Protein AF-A0A914P462-F1 (afdb_monomer_lite)

Organism: Meloidogyne incognita (NCBI:txid6306)

Radius of gyration: 23.83 Å; chains: 1; bounding box: 56×32×68 Å

Structure (mmCIF, N/CA/C/O backbone):
data_AF-A0A914P462-F1
#
_entry.id   AF-A0A914P462-F1
#
loop_
_atom_site.group_PDB
_atom_site.id
_atom_site.type_symbol
_atom_site.label_atom_id
_atom_site.label_alt_id
_atom_site.label_comp_id
_atom_site.label_asym_id
_atom_site.label_entity_id
_atom_site.label_seq_id
_atom_site.pdbx_PDB_ins_code
_atom_site.Cartn_x
_atom_site.Cartn_y
_atom_site.Cartn_z
_atom_site.occupancy
_atom_site.B_iso_or_equiv
_atom_site.auth_seq_id
_atom_site.auth_comp_id
_atom_site.auth_asym_id
_atom_site.auth_atom_id
_atom_site.pdbx_PDB_model_num
ATOM 1 N N . MET A 1 1 ? -23.988 0.777 22.563 1.00 49.22 1 MET A N 1
ATOM 2 C CA . MET A 1 1 ? -23.798 2.108 23.186 1.00 49.22 1 MET A CA 1
ATOM 3 C C . MET A 1 1 ? -25.019 2.494 24.030 1.00 49.22 1 MET A C 1
ATOM 5 O O . MET A 1 1 ? -25.792 3.341 23.603 1.00 49.22 1 MET A O 1
ATOM 9 N N . LEU A 1 2 ? -25.256 1.852 25.181 1.00 43.81 2 LEU A N 1
ATOM 10 C CA . LEU A 1 2 ? -26.478 2.091 25.981 1.00 43.81 2 LEU A CA 1
ATOM 11 C C . LEU A 1 2 ? -26.210 2.315 27.483 1.00 43.81 2 LEU A C 1
ATOM 13 O O . LEU A 1 2 ? -27.090 2.098 28.299 1.00 43.81 2 LEU A O 1
ATOM 17 N N . GLY A 1 3 ? -25.011 2.797 27.837 1.00 46.31 3 GLY A N 1
ATOM 18 C CA . GLY A 1 3 ? -24.635 3.127 29.223 1.00 46.31 3 GLY A CA 1
ATOM 19 C C . GLY A 1 3 ? -23.963 4.494 29.411 1.00 46.31 3 GLY A C 1
ATOM 20 O O . GLY A 1 3 ? -23.402 4.741 30.469 1.00 46.31 3 GLY A O 1
ATOM 21 N N . MET A 1 4 ? -23.976 5.370 28.400 1.00 59.12 4 MET A N 1
ATOM 22 C CA . MET A 1 4 ? -23.367 6.707 28.478 1.00 59.12 4 MET A CA 1
ATOM 23 C C . MET A 1 4 ? -24.437 7.786 28.639 1.00 59.12 4 MET A C 1
ATOM 25 O O . MET A 1 4 ? -25.471 7.740 27.966 1.00 59.12 4 MET A O 1
ATOM 29 N N . SER A 1 5 ? -24.159 8.786 29.477 1.00 55.06 5 SER A N 1
ATOM 30 C CA . SER A 1 5 ? -24.974 10.000 29.569 1.00 55.06 5 SER A CA 1
ATOM 31 C C . SER A 1 5 ? -25.069 10.675 28.193 1.00 55.06 5 SER A C 1
ATOM 33 O O . SER A 1 5 ? -24.085 10.735 27.451 1.00 55.06 5 SER A O 1
ATOM 35 N N . LYS A 1 6 ? -26.246 11.211 27.826 1.00 60.72 6 LYS A N 1
ATOM 36 C CA . LYS A 1 6 ? -26.472 11.884 26.525 1.00 60.72 6 LYS A CA 1
ATOM 37 C C . LYS A 1 6 ? -25.445 12.996 26.241 1.00 60.72 6 LYS A C 1
ATOM 39 O O . LYS A 1 6 ? -25.150 13.246 25.075 1.00 60.72 6 LYS A O 1
ATOM 44 N N . ARG A 1 7 ? -24.888 13.630 27.286 1.00 58.09 7 ARG A N 1
ATOM 45 C CA . ARG A 1 7 ? -23.830 14.653 27.183 1.00 58.09 7 ARG A CA 1
ATOM 46 C C . ARG A 1 7 ? -22.483 14.065 26.762 1.00 58.09 7 ARG A C 1
ATOM 48 O O . ARG A 1 7 ? -21.930 14.507 25.763 1.00 58.09 7 ARG A O 1
ATOM 55 N N . GLU A 1 8 ? -22.026 13.010 27.434 1.00 57.69 8 GLU A N 1
ATOM 56 C CA . GLU A 1 8 ? -20.781 12.309 27.079 1.00 57.69 8 GLU A CA 1
ATOM 57 C C . GLU A 1 8 ? -20.849 11.683 25.681 1.00 57.69 8 GLU A C 1
ATOM 59 O O . GLU A 1 8 ? -19.844 11.605 24.982 1.00 57.69 8 GLU A O 1
ATOM 64 N N . LYS A 1 9 ? -22.042 11.260 25.239 1.00 58.12 9 LYS A N 1
ATOM 65 C CA . LYS A 1 9 ? -22.243 10.765 23.872 1.00 58.12 9 LYS A CA 1
ATOM 66 C C . LYS A 1 9 ? -22.086 11.874 22.827 1.00 58.12 9 LYS A C 1
ATOM 68 O O . LYS A 1 9 ? -21.435 11.638 21.817 1.00 58.12 9 LYS A O 1
ATOM 73 N N . ARG A 1 10 ? -22.623 13.073 23.087 1.00 58.28 10 ARG A N 1
ATOM 74 C CA . ARG A 1 10 ? -22.477 14.243 22.200 1.00 58.28 10 ARG A CA 1
ATOM 75 C C . ARG A 1 10 ? -21.037 14.752 22.142 1.00 58.28 10 ARG A C 1
ATOM 77 O O . ARG A 1 10 ? -20.549 15.055 21.060 1.00 58.28 10 ARG A O 1
ATOM 84 N N . GLU A 1 11 ? -20.356 14.820 23.283 1.00 57.94 11 GLU A N 1
ATOM 85 C CA . GLU A 1 11 ? -18.946 15.230 23.347 1.00 57.94 11 GLU A CA 1
ATOM 86 C C . GLU A 1 11 ? -18.021 14.181 22.719 1.00 57.94 11 GLU A C 1
ATOM 88 O O . GLU A 1 11 ? -17.073 14.531 22.018 1.00 57.94 11 GLU A O 1
ATOM 93 N N . GLY A 1 12 ? -18.335 12.894 22.897 1.00 55.81 12 GLY A N 1
ATOM 94 C CA . GLY A 1 12 ? -17.653 11.787 22.236 1.00 55.81 12 GLY A CA 1
ATOM 95 C C . GLY A 1 12 ? -17.827 11.800 20.718 1.00 55.81 12 GLY A C 1
ATOM 96 O O . GLY A 1 12 ? -16.827 11.733 20.019 1.00 55.81 12 GLY A O 1
ATOM 97 N N . GLU A 1 13 ? -19.054 11.947 20.203 1.00 55.25 13 GLU A N 1
ATOM 98 C CA . GLU A 1 13 ? -19.320 12.031 18.753 1.00 55.25 13 GLU A CA 1
ATOM 99 C C . GLU A 1 13 ? -18.721 13.286 18.110 1.00 55.25 13 GLU A C 1
ATOM 101 O O . GLU A 1 13 ? -18.258 13.220 16.974 1.00 55.25 13 GLU A O 1
ATOM 106 N N . SER A 1 14 ? -18.694 14.417 18.826 1.00 57.66 14 SER A N 1
ATOM 107 C CA . SER A 1 14 ? -18.095 15.656 18.322 1.00 57.66 14 SER A CA 1
ATOM 108 C C . SER A 1 14 ? -16.566 15.621 18.316 1.00 57.66 14 SER A C 1
ATOM 110 O O . SER A 1 14 ? -15.957 16.314 17.504 1.00 57.66 14 SER A O 1
ATOM 112 N N . ARG A 1 15 ? -15.937 14.872 19.233 1.00 57.72 15 ARG A N 1
ATOM 113 C CA . ARG A 1 15 ? -14.473 14.824 19.382 1.00 57.72 15 ARG A CA 1
ATOM 114 C C . ARG A 1 15 ? -13.836 13.615 18.693 1.00 57.72 15 ARG A C 1
ATOM 116 O O . ARG A 1 15 ? -12.693 13.708 18.262 1.00 57.72 15 ARG A O 1
ATOM 123 N N . TYR A 1 16 ? -14.568 12.510 18.565 1.00 54.84 16 TYR A N 1
ATOM 124 C CA . TYR A 1 16 ? -14.136 11.285 17.900 1.00 54.84 16 TYR A CA 1
ATOM 125 C C . TYR A 1 16 ? -15.276 10.757 17.013 1.00 54.84 16 TYR A C 1
ATOM 127 O O . TYR A 1 16 ? -16.225 10.159 17.532 1.00 54.84 16 TYR A O 1
ATOM 135 N N . PRO A 1 17 ? -15.212 10.939 15.678 1.00 61.25 17 PRO A N 1
ATOM 136 C CA . PRO A 1 17 ? -16.180 10.303 14.793 1.00 61.25 17 PRO A CA 1
ATOM 137 C C . PRO A 1 17 ? -16.093 8.785 14.978 1.00 61.25 17 PRO A C 1
ATOM 139 O O . PRO A 1 17 ? -15.029 8.242 15.274 1.00 61.25 17 PRO A O 1
ATOM 142 N N . ASN A 1 18 ? -17.228 8.097 14.841 1.00 68.50 18 ASN A N 1
ATOM 143 C CA . ASN A 1 18 ? -17.344 6.664 15.112 1.00 68.50 18 ASN A CA 1
ATOM 144 C C . ASN A 1 18 ? -16.172 5.876 14.474 1.00 68.50 18 ASN A C 1
ATOM 146 O O . ASN A 1 18 ? -16.082 5.821 13.242 1.00 68.50 18 ASN A O 1
ATOM 150 N N . PRO A 1 19 ? -15.301 5.229 15.277 1.00 69.62 19 PRO A N 1
ATOM 151 C CA . PRO A 1 19 ? -14.052 4.625 14.789 1.00 69.62 19 PRO A CA 1
ATOM 152 C C . PRO A 1 19 ? -14.306 3.496 13.783 1.00 69.62 19 PRO A C 1
ATOM 154 O O . PRO A 1 19 ? -13.466 3.183 12.947 1.00 69.62 19 PRO A O 1
ATOM 157 N N . LEU A 1 20 ? -15.504 2.911 13.828 1.00 73.31 20 LEU A N 1
ATOM 158 C CA . LEU A 1 20 ? -15.953 1.888 12.896 1.00 73.31 20 LEU A CA 1
ATOM 159 C C . LEU A 1 20 ? -16.125 2.441 11.469 1.00 73.31 20 LEU A C 1
ATOM 161 O O . LEU A 1 20 ? -15.718 1.779 10.520 1.00 73.31 20 LEU A O 1
ATOM 165 N N . TYR A 1 21 ? -16.649 3.662 11.303 1.00 78.50 21 TYR A N 1
ATOM 166 C CA . TYR A 1 21 ? -16.741 4.295 9.979 1.00 78.50 21 TYR A CA 1
ATOM 167 C C . TYR A 1 21 ? -15.369 4.719 9.455 1.00 78.50 21 TYR A C 1
ATOM 169 O O . TYR A 1 21 ? -15.115 4.583 8.262 1.00 78.50 21 TYR A O 1
ATOM 177 N N . GLN A 1 22 ? -14.467 5.173 10.334 1.00 80.56 22 GLN A N 1
ATOM 178 C CA . GLN A 1 22 ? -13.083 5.467 9.947 1.00 80.56 22 GLN A CA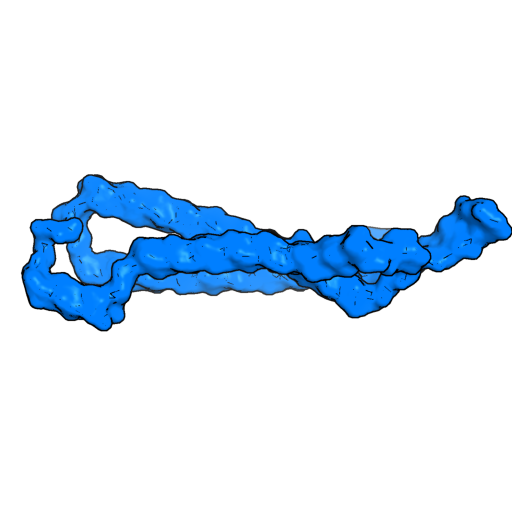 1
ATOM 179 C C . GLN A 1 22 ? -12.377 4.216 9.411 1.00 80.56 22 GLN A C 1
ATOM 181 O O . GLN A 1 22 ? -11.725 4.283 8.374 1.00 80.56 22 GLN A O 1
ATOM 186 N N . LEU A 1 23 ? -12.560 3.069 10.072 1.00 82.06 23 LEU A N 1
ATOM 187 C CA . LEU A 1 23 ? -11.958 1.809 9.641 1.00 82.06 23 LEU A CA 1
ATOM 188 C C . LEU A 1 23 ? -12.536 1.307 8.310 1.00 82.06 23 LEU A C 1
ATOM 190 O O . LEU A 1 23 ? -11.787 0.862 7.447 1.00 82.06 23 LEU A O 1
ATOM 194 N N . ILE A 1 24 ? -13.858 1.399 8.122 1.00 85.25 24 ILE A N 1
ATOM 195 C CA . ILE A 1 24 ? -14.505 1.024 6.853 1.00 85.25 24 ILE A CA 1
ATOM 196 C C . ILE A 1 24 ? -14.038 1.940 5.717 1.00 85.25 24 ILE A C 1
ATOM 198 O O . ILE A 1 24 ? -13.710 1.451 4.642 1.00 85.25 24 ILE A O 1
ATOM 202 N N . SER A 1 25 ? -13.964 3.252 5.957 1.00 85.12 25 SER A N 1
ATOM 203 C CA . SER A 1 25 ? -13.456 4.214 4.973 1.00 85.12 25 SER A CA 1
ATOM 204 C C . SER A 1 25 ? -12.013 3.894 4.569 1.00 85.12 25 SER A C 1
ATOM 206 O O . SER A 1 25 ? -11.702 3.832 3.381 1.00 85.12 25 SER A O 1
ATOM 208 N N . LEU A 1 26 ? -11.154 3.591 5.550 1.00 85.31 26 LEU A N 1
ATOM 209 C CA . LEU A 1 26 ? -9.769 3.189 5.313 1.00 85.31 26 LEU A CA 1
ATOM 210 C C . LEU A 1 26 ? -9.681 1.895 4.490 1.00 85.31 26 LEU A C 1
ATOM 212 O O . LEU A 1 26 ? -8.897 1.834 3.550 1.00 85.31 26 LEU A O 1
ATOM 216 N N . LEU A 1 27 ? -10.498 0.884 4.802 1.00 87.31 27 LEU A N 1
ATOM 217 C CA . LEU A 1 27 ? -10.553 -0.376 4.053 1.00 87.31 27 LEU A CA 1
ATOM 218 C C . LEU A 1 27 ? -10.974 -0.157 2.597 1.00 87.31 27 LEU A C 1
ATOM 220 O O . LEU A 1 27 ? -10.318 -0.671 1.695 1.00 87.31 27 LEU A O 1
ATOM 224 N N . CYS A 1 28 ? -12.024 0.635 2.364 1.00 88.12 28 CYS A N 1
ATOM 225 C CA . CYS A 1 28 ? -12.447 0.996 1.013 1.00 88.12 28 CYS A CA 1
ATOM 226 C C . CYS A 1 28 ? -11.326 1.720 0.263 1.00 88.12 28 CYS A C 1
ATOM 228 O O . CYS A 1 28 ? -11.031 1.371 -0.876 1.00 88.12 28 CYS A O 1
ATOM 230 N N . PHE A 1 29 ? -10.671 2.688 0.906 1.00 87.56 29 PHE A N 1
ATOM 231 C CA . PHE A 1 29 ? -9.551 3.407 0.309 1.00 87.56 29 PHE A CA 1
ATOM 232 C C . PHE A 1 29 ? -8.392 2.466 -0.051 1.00 87.56 29 PHE A C 1
ATOM 234 O O . PHE A 1 29 ? -7.882 2.525 -1.165 1.00 87.56 29 PHE A O 1
ATOM 241 N N . CYS A 1 30 ? -8.020 1.545 0.841 1.00 86.44 30 CYS A N 1
ATOM 242 C CA . CYS A 1 30 ? -6.960 0.569 0.576 1.00 86.44 30 CYS A CA 1
ATOM 243 C C . CYS A 1 30 ? -7.321 -0.383 -0.569 1.00 86.44 30 CYS A C 1
ATOM 245 O O . CYS A 1 30 ? -6.470 -0.665 -1.406 1.00 8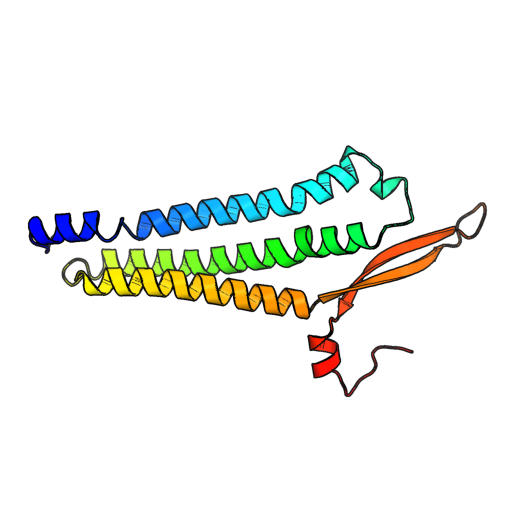6.44 30 CYS A O 1
ATOM 247 N N . ALA A 1 31 ? -8.575 -0.836 -0.643 1.00 85.56 31 ALA A N 1
ATOM 248 C CA . ALA A 1 31 ? -9.047 -1.693 -1.729 1.00 85.56 31 ALA A CA 1
ATOM 249 C C . ALA A 1 31 ? -8.998 -0.972 -3.087 1.00 85.56 31 ALA A C 1
ATOM 251 O O . ALA A 1 31 ? -8.537 -1.541 -4.074 1.00 85.56 31 ALA A O 1
ATOM 252 N N . TRP A 1 32 ? -9.402 0.303 -3.129 1.00 88.62 32 TRP A N 1
ATOM 253 C CA . TRP A 1 32 ? -9.252 1.137 -4.323 1.00 88.62 32 TRP A CA 1
ATOM 254 C C . TRP A 1 32 ? -7.787 1.316 -4.716 1.00 88.62 32 TRP A C 1
ATOM 256 O O . TRP A 1 32 ? -7.460 1.194 -5.892 1.00 88.62 32 TRP A O 1
ATOM 266 N N . MET A 1 33 ? -6.899 1.563 -3.750 1.00 85.31 33 MET A N 1
ATOM 267 C CA . MET A 1 33 ? -5.464 1.694 -4.011 1.00 85.31 33 MET A CA 1
ATOM 268 C C . MET A 1 33 ? -4.849 0.394 -4.544 1.00 85.31 33 MET A C 1
ATOM 270 O O . MET A 1 33 ? -4.080 0.455 -5.498 1.00 85.31 33 MET A O 1
ATOM 274 N N . SER A 1 34 ? -5.222 -0.765 -3.992 1.00 85.38 34 SER A N 1
ATOM 275 C CA . SER A 1 34 ? -4.766 -2.081 -4.470 1.00 85.38 34 SER A CA 1
ATOM 276 C C . SER A 1 34 ? -5.226 -2.356 -5.909 1.00 85.38 34 SER A C 1
ATOM 278 O O . SER A 1 34 ? -4.460 -2.864 -6.722 1.00 85.38 34 SER A O 1
ATOM 280 N N . LEU A 1 35 ? -6.443 -1.929 -6.269 1.00 85.31 35 LEU A N 1
ATOM 281 C CA . LEU A 1 35 ? -6.972 -2.062 -7.630 1.00 85.31 35 LEU A CA 1
ATOM 282 C C . LEU A 1 35 ? -6.326 -1.078 -8.619 1.00 85.31 35 LEU A C 1
ATOM 284 O O . LEU A 1 35 ? -6.009 -1.444 -9.748 1.00 85.31 35 LEU A O 1
ATOM 288 N N . LEU A 1 36 ? -6.157 0.184 -8.216 1.00 87.00 36 LEU A N 1
ATOM 289 C CA . LEU A 1 36 ? -5.675 1.258 -9.088 1.00 87.00 36 LEU A CA 1
ATOM 290 C C . LEU A 1 36 ? -4.165 1.216 -9.311 1.00 87.00 36 LEU A C 1
ATOM 292 O O . LEU A 1 36 ? -3.709 1.620 -10.377 1.00 87.00 36 LEU A O 1
ATOM 296 N N . ALA A 1 37 ? -3.389 0.728 -8.344 1.00 85.56 37 ALA A N 1
ATOM 297 C CA . ALA A 1 37 ? -1.936 0.679 -8.444 1.00 85.56 37 ALA A CA 1
ATOM 298 C C . ALA A 1 37 ? -1.403 -0.134 -9.644 1.00 85.56 37 ALA A C 1
ATOM 300 O O . ALA A 1 37 ? -0.558 0.409 -10.355 1.00 85.56 37 ALA A O 1
ATOM 301 N N . PRO A 1 38 ? -1.879 -1.361 -9.945 1.00 83.50 38 PRO A N 1
ATOM 302 C CA . PRO A 1 38 ? -1.378 -2.161 -11.071 1.00 83.50 38 PRO A CA 1
ATOM 303 C C . PRO A 1 38 ? -1.963 -1.766 -12.439 1.00 83.50 38 PRO A C 1
ATOM 305 O O . PRO A 1 38 ? -1.430 -2.162 -13.482 1.00 83.50 38 PRO A O 1
ATOM 308 N N . LEU A 1 39 ? -3.049 -0.986 -12.474 1.00 83.38 39 LEU A N 1
ATOM 309 C CA . LEU A 1 39 ? -3.711 -0.566 -13.712 1.00 83.38 39 LEU A CA 1
ATOM 310 C C . LEU A 1 39 ? -2.852 0.282 -14.666 1.00 83.38 39 LEU A C 1
ATOM 312 O O . LEU A 1 39 ? -2.877 -0.026 -15.856 1.00 83.38 39 LEU A O 1
ATOM 316 N N . PRO A 1 40 ? -2.084 1.306 -14.240 1.00 80.88 40 PRO A N 1
ATOM 317 C CA . PRO A 1 40 ? -1.250 2.081 -15.160 1.00 80.88 40 PRO A CA 1
ATOM 318 C C . PRO A 1 40 ? -0.211 1.209 -15.870 1.00 80.88 40 PRO A C 1
ATOM 320 O O . PRO A 1 40 ? -0.030 1.345 -17.079 1.00 80.88 40 PRO A O 1
ATOM 323 N N . PHE A 1 41 ? 0.413 0.266 -15.153 1.00 76.69 41 PHE A N 1
ATOM 324 C CA . PHE A 1 41 ? 1.346 -0.681 -15.763 1.00 76.69 41 PHE A CA 1
ATOM 325 C C . PHE A 1 41 ? 0.628 -1.629 -16.729 1.00 76.69 41 PHE A C 1
ATOM 327 O O . PHE A 1 41 ? 1.068 -1.805 -17.862 1.00 76.69 41 PHE A O 1
ATOM 334 N N . SER A 1 42 ? -0.509 -2.194 -16.318 1.00 79.00 42 SER A N 1
ATOM 335 C CA . SER A 1 42 ? -1.279 -3.128 -17.149 1.00 79.00 42 SER A CA 1
ATOM 336 C C . SER A 1 42 ? -1.821 -2.463 -18.418 1.00 79.00 42 SER A C 1
ATOM 338 O O . SER A 1 42 ? -1.768 -3.048 -19.496 1.00 79.00 42 SER A O 1
ATOM 340 N N . CYS A 1 43 ? -2.297 -1.221 -18.319 1.00 82.38 43 CYS A N 1
ATOM 341 C CA . CYS A 1 43 ? -2.787 -0.448 -19.455 1.00 82.38 43 CYS A CA 1
ATOM 342 C C . CYS A 1 43 ? -1.648 -0.139 -20.437 1.00 82.38 43 CYS A C 1
ATOM 344 O O . CYS A 1 43 ? -1.772 -0.392 -21.634 1.00 82.38 43 CYS A O 1
ATOM 346 N N . TRP A 1 44 ? -0.496 0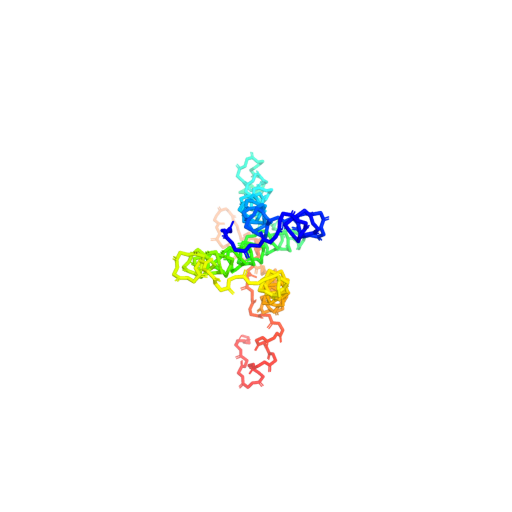.310 -19.932 1.00 76.38 44 TRP A N 1
ATOM 347 C CA . TRP A 1 44 ? 0.691 0.525 -20.759 1.00 76.38 44 TRP A CA 1
ATOM 348 C C . TRP A 1 44 ? 1.164 -0.761 -21.453 1.00 76.38 44 TRP A C 1
ATOM 350 O O . TRP A 1 44 ? 1.431 -0.771 -22.653 1.00 76.38 44 TRP A O 1
ATOM 360 N N . TYR A 1 45 ? 1.241 -1.864 -20.706 1.00 73.56 45 TYR A N 1
ATOM 361 C CA . TYR A 1 45 ? 1.777 -3.125 -21.206 1.00 73.56 45 TYR A CA 1
ATOM 362 C C . TYR A 1 45 ? 0.847 -3.804 -22.223 1.00 73.56 45 TYR A C 1
ATOM 364 O O . TYR A 1 45 ? 1.310 -4.223 -23.284 1.00 73.56 45 TYR A O 1
ATOM 372 N N . TYR A 1 46 ? -0.455 -3.887 -21.925 1.00 79.12 46 TYR A N 1
ATOM 373 C CA . TYR A 1 46 ? -1.421 -4.648 -22.726 1.00 79.12 46 TYR A CA 1
ATOM 374 C C . TYR A 1 46 ? -2.231 -3.803 -23.716 1.00 79.12 46 TYR A C 1
ATOM 376 O O . TYR A 1 46 ? -2.522 -4.289 -24.804 1.00 79.12 46 TYR A O 1
ATOM 384 N N . VAL A 1 47 ? -2.610 -2.565 -23.373 1.00 79.81 47 VAL A N 1
ATOM 385 C CA . VAL A 1 47 ? -3.512 -1.745 -24.212 1.00 79.81 47 VAL A CA 1
ATOM 386 C C . VAL A 1 47 ? -2.730 -0.921 -25.228 1.00 79.81 47 VAL A C 1
ATOM 388 O O . VAL A 1 47 ? -3.087 -0.901 -26.403 1.00 79.81 47 VAL A O 1
ATOM 391 N N . LEU A 1 48 ? -1.643 -0.270 -24.801 1.00 74.44 48 LEU A N 1
ATOM 392 C CA . LEU A 1 48 ? -0.771 0.475 -25.719 1.00 74.44 48 LEU A CA 1
ATOM 393 C C . LEU A 1 48 ? 0.156 -0.449 -26.527 1.00 74.44 48 LEU A C 1
ATOM 395 O O . LEU A 1 48 ? 0.650 -0.060 -27.581 1.00 74.44 48 LEU A O 1
ATOM 399 N N . GLY A 1 49 ? 0.361 -1.693 -26.077 1.00 60.91 49 GLY A N 1
ATOM 400 C CA . GLY A 1 49 ? 1.101 -2.722 -26.815 1.00 60.91 49 GLY A CA 1
ATOM 401 C C . GLY A 1 49 ? 2.612 -2.481 -26.915 1.00 60.91 49 GLY A C 1
ATOM 402 O O . GLY A 1 49 ? 3.321 -3.295 -27.508 1.00 60.91 49 GLY A O 1
ATOM 403 N N . ASP A 1 50 ? 3.132 -1.411 -26.311 1.00 62.06 50 ASP A N 1
ATOM 404 C CA . ASP A 1 50 ? 4.554 -1.070 -26.359 1.00 62.06 50 ASP A CA 1
ATOM 405 C C . ASP A 1 50 ? 5.426 -2.067 -25.591 1.00 62.06 50 ASP A C 1
ATOM 407 O O . ASP A 1 50 ? 6.571 -2.288 -25.977 1.00 62.06 50 ASP A O 1
ATOM 411 N N . GLY A 1 51 ? 4.884 -2.735 -24.565 1.00 57.69 51 GLY A N 1
ATOM 412 C CA . GLY A 1 51 ? 5.600 -3.758 -23.793 1.00 57.69 51 GLY A CA 1
ATOM 413 C C . GLY A 1 51 ? 5.792 -5.097 -24.517 1.00 57.69 51 GLY A C 1
ATOM 414 O O . GLY A 1 51 ? 6.735 -5.824 -24.212 1.00 57.69 51 GLY A O 1
ATOM 415 N N . LEU A 1 52 ? 4.922 -5.418 -25.481 1.00 55.34 52 LEU A N 1
ATOM 416 C CA . LEU A 1 52 ? 5.053 -6.594 -26.355 1.00 55.34 52 LEU A CA 1
ATOM 417 C C . LEU A 1 52 ? 5.856 -6.276 -27.623 1.00 55.34 52 LEU A C 1
ATOM 419 O O . LEU A 1 52 ? 6.501 -7.161 -28.179 1.00 55.34 52 LEU A O 1
ATOM 423 N N . ARG A 1 53 ? 5.813 -5.018 -28.083 1.00 55.28 53 ARG A N 1
ATOM 424 C CA . ARG A 1 53 ? 6.475 -4.564 -29.315 1.00 55.28 53 ARG A CA 1
ATOM 425 C C . ARG A 1 53 ? 7.930 -4.142 -29.108 1.00 55.28 53 ARG A C 1
ATOM 427 O O . ARG A 1 53 ? 8.740 -4.343 -30.007 1.00 55.28 53 ARG A O 1
ATOM 434 N N . HIS A 1 54 ? 8.281 -3.602 -27.940 1.00 63.84 54 HIS A N 1
ATOM 435 C CA . HIS A 1 54 ? 9.648 -3.194 -27.619 1.00 63.84 54 HIS A CA 1
ATOM 436 C C . HIS A 1 54 ? 10.287 -4.179 -26.634 1.00 63.84 54 HIS A C 1
ATOM 438 O O . HIS A 1 54 ? 9.962 -4.208 -25.450 1.00 63.84 54 HIS A O 1
ATOM 444 N N . MET A 1 55 ? 11.258 -4.962 -27.117 1.00 59.72 55 MET A N 1
ATOM 445 C CA . MET A 1 55 ? 12.027 -5.917 -26.298 1.00 59.72 55 MET A CA 1
ATOM 446 C C . MET A 1 55 ? 12.937 -5.248 -25.253 1.00 59.72 55 MET A C 1
ATOM 448 O O . MET A 1 55 ? 13.423 -5.919 -24.344 1.00 59.72 55 MET A O 1
ATOM 452 N N . ASN A 1 56 ? 13.180 -3.939 -25.380 1.00 64.06 56 ASN A N 1
ATOM 453 C CA . ASN A 1 56 ? 14.024 -3.168 -24.474 1.00 64.06 56 ASN A CA 1
ATOM 454 C C . ASN A 1 56 ? 13.171 -2.368 -23.487 1.00 64.06 56 ASN A C 1
ATOM 456 O O . ASN A 1 56 ? 12.593 -1.342 -23.843 1.00 64.06 56 ASN A O 1
ATOM 460 N N . GLN A 1 57 ? 13.138 -2.812 -22.231 1.00 66.81 57 GLN A N 1
ATOM 461 C CA . GLN A 1 57 ? 12.534 -2.061 -21.133 1.00 66.81 57 GLN A CA 1
ATOM 462 C C . GLN A 1 57 ? 13.496 -0.983 -20.616 1.00 66.81 57 GLN A C 1
ATOM 464 O O . GLN A 1 57 ? 14.710 -1.185 -20.532 1.00 66.81 57 GLN A O 1
ATOM 469 N N . SER A 1 58 ? 12.951 0.184 -20.262 1.00 72.19 58 SER A N 1
ATOM 470 C CA . SER A 1 58 ? 13.712 1.268 -19.637 1.00 72.19 58 SER A CA 1
ATOM 471 C C . SER A 1 58 ? 13.789 1.094 -18.119 1.00 72.19 58 SER A C 1
ATOM 473 O O . SER A 1 58 ? 12.930 0.464 -17.498 1.00 72.19 58 SER A O 1
ATOM 475 N N . ILE A 1 59 ? 14.798 1.709 -17.496 1.00 70.75 59 ILE A N 1
ATOM 476 C CA . ILE A 1 59 ? 14.987 1.640 -16.038 1.00 70.75 59 ILE A CA 1
ATOM 477 C C . ILE A 1 59 ? 13.803 2.256 -15.279 1.00 70.75 59 ILE A C 1
ATOM 479 O O . ILE A 1 59 ? 13.386 1.751 -14.241 1.00 70.75 59 ILE A O 1
ATOM 483 N N . ALA A 1 60 ? 13.187 3.295 -15.850 1.00 68.88 60 ALA A N 1
ATOM 484 C CA . ALA A 1 60 ? 11.994 3.923 -15.297 1.00 68.88 60 ALA A CA 1
ATOM 485 C C . ALA A 1 60 ? 10.798 2.954 -15.260 1.00 68.88 60 ALA A C 1
ATOM 487 O O . ALA A 1 60 ? 10.074 2.922 -14.269 1.00 68.88 60 ALA A O 1
ATOM 488 N N . MET A 1 61 ? 10.624 2.118 -16.291 1.00 70.81 61 MET A N 1
ATOM 489 C CA . MET A 1 61 ? 9.558 1.105 -16.333 1.00 70.81 61 MET A CA 1
ATOM 490 C C . MET A 1 61 ? 9.794 -0.022 -15.325 1.00 70.81 61 MET A C 1
ATOM 492 O O . MET A 1 61 ? 8.846 -0.511 -14.718 1.00 70.81 61 MET A O 1
ATOM 496 N N . CYS A 1 62 ? 11.056 -0.377 -15.095 1.00 72.25 62 CYS A N 1
ATOM 497 C CA . CYS A 1 62 ? 11.494 -1.278 -14.028 1.00 72.25 62 CYS A CA 1
ATOM 498 C C . CYS A 1 62 ? 11.043 -0.787 -12.643 1.00 72.25 62 CYS A C 1
ATOM 500 O O . CYS A 1 62 ? 10.411 -1.522 -11.884 1.00 72.25 62 CYS A O 1
ATOM 502 N N . HIS A 1 63 ? 11.321 0.482 -12.328 1.00 72.88 63 HIS A N 1
ATOM 503 C CA . HIS A 1 63 ? 10.890 1.089 -11.068 1.00 72.88 63 HIS A CA 1
ATOM 504 C C . HIS A 1 63 ? 9.365 1.224 -10.979 1.00 72.88 63 HIS A C 1
ATOM 506 O O . HIS A 1 63 ? 8.794 1.014 -9.909 1.00 72.88 63 HIS A O 1
ATOM 512 N N . LEU A 1 64 ? 8.698 1.530 -12.097 1.00 74.38 64 LEU A N 1
ATOM 513 C CA . LEU A 1 64 ? 7.241 1.604 -12.159 1.00 74.38 64 LEU A CA 1
ATOM 514 C C . LEU A 1 64 ? 6.604 0.242 -11.852 1.00 74.38 64 LEU A C 1
ATOM 516 O O . LEU A 1 64 ? 5.732 0.174 -10.990 1.00 74.38 64 LEU A O 1
ATOM 520 N N . PHE A 1 65 ? 7.057 -0.835 -12.501 1.00 73.62 65 PHE A N 1
ATOM 521 C CA . PHE A 1 65 ? 6.570 -2.201 -12.281 1.00 73.62 65 PHE A CA 1
ATOM 522 C C . PHE A 1 65 ? 6.727 -2.631 -10.820 1.00 73.62 65 PHE A C 1
ATOM 524 O O . PHE A 1 65 ? 5.749 -3.013 -10.187 1.00 73.62 65 PHE A O 1
ATOM 531 N N . ARG A 1 66 ? 7.925 -2.468 -10.249 1.00 74.06 66 ARG A N 1
ATOM 532 C CA . ARG A 1 66 ? 8.212 -2.783 -8.838 1.00 74.06 66 ARG A CA 1
ATOM 533 C C . ARG A 1 66 ? 7.258 -2.068 -7.887 1.00 74.06 66 ARG A C 1
ATOM 535 O O . ARG A 1 66 ? 6.658 -2.681 -7.006 1.00 74.06 66 ARG A O 1
ATOM 542 N N . ASN A 1 67 ? 7.092 -0.761 -8.074 1.00 73.38 67 ASN A N 1
ATOM 543 C CA . ASN A 1 67 ? 6.238 0.027 -7.193 1.00 73.38 67 ASN A CA 1
ATOM 544 C C . ASN A 1 67 ? 4.766 -0.381 -7.338 1.00 73.38 67 ASN A C 1
ATOM 546 O O . ASN A 1 67 ? 4.080 -0.560 -6.336 1.00 73.38 67 ASN A O 1
ATOM 550 N N . THR A 1 68 ? 4.291 -0.561 -8.571 1.00 76.38 68 THR A N 1
ATOM 551 C CA . THR A 1 68 ? 2.867 -0.770 -8.879 1.00 76.38 68 THR A CA 1
ATOM 552 C C . THR A 1 68 ? 2.374 -2.205 -8.712 1.00 76.38 68 THR A C 1
ATOM 554 O O . THR A 1 68 ? 1.222 -2.386 -8.327 1.00 76.38 68 THR A O 1
ATOM 557 N N . MET A 1 69 ? 3.209 -3.214 -8.974 1.00 71.62 69 MET A N 1
ATOM 558 C CA . MET A 1 69 ? 2.812 -4.629 -8.953 1.00 71.62 69 MET A CA 1
ATOM 559 C C . MET A 1 69 ? 3.321 -5.414 -7.747 1.00 71.62 69 MET A C 1
ATOM 561 O O . MET A 1 69 ? 2.766 -6.470 -7.464 1.00 71.62 69 MET A O 1
ATOM 565 N N . GLU A 1 70 ? 4.316 -4.915 -7.010 1.00 73.62 70 GLU A N 1
ATOM 566 C CA . GLU A 1 70 ? 4.871 -5.652 -5.867 1.00 73.62 70 GLU A CA 1
ATOM 567 C C . GLU A 1 70 ? 4.705 -4.888 -4.556 1.00 73.62 70 GLU A C 1
ATOM 569 O O . GLU A 1 70 ? 4.081 -5.382 -3.618 1.00 73.62 70 GLU A O 1
ATOM 574 N N . VAL A 1 71 ? 5.215 -3.656 -4.482 1.00 76.69 71 VAL A N 1
ATOM 575 C CA . VAL A 1 71 ? 5.291 -2.920 -3.210 1.00 76.69 71 VAL A CA 1
ATOM 576 C C . VAL A 1 71 ? 3.920 -2.400 -2.768 1.00 76.69 71 VAL A C 1
ATOM 578 O O . VAL A 1 71 ? 3.510 -2.615 -1.625 1.00 76.69 71 VAL A O 1
ATOM 581 N N . ILE A 1 72 ? 3.178 -1.728 -3.652 1.00 79.75 72 ILE A N 1
ATOM 582 C CA . ILE A 1 72 ? 1.856 -1.174 -3.318 1.00 79.75 72 ILE A CA 1
ATOM 583 C C . ILE A 1 72 ? 0.801 -2.264 -3.026 1.00 79.75 72 ILE A C 1
ATOM 585 O O . ILE A 1 72 ? 0.131 -2.161 -1.996 1.00 79.75 72 ILE A O 1
ATOM 589 N N . PRO A 1 73 ? 0.630 -3.327 -3.836 1.00 80.62 73 PRO A N 1
ATOM 590 C CA . PRO A 1 73 ? -0.360 -4.360 -3.524 1.00 80.62 73 PRO A CA 1
ATOM 591 C C . PRO A 1 73 ? -0.014 -5.119 -2.236 1.00 80.62 73 PRO A C 1
ATOM 593 O O . PRO A 1 73 ? -0.865 -5.256 -1.364 1.00 80.62 73 PRO A O 1
ATOM 596 N N . HIS A 1 74 ? 1.254 -5.487 -2.012 1.00 80.44 74 HIS A N 1
ATOM 597 C CA . HIS A 1 74 ? 1.647 -6.160 -0.767 1.00 80.44 74 HIS A CA 1
ATOM 598 C C . HIS A 1 74 ? 1.382 -5.291 0.479 1.00 80.44 74 HIS A C 1
ATOM 600 O O . HIS A 1 74 ? 0.944 -5.781 1.524 1.00 80.44 74 HIS A O 1
ATOM 606 N N . THR A 1 75 ? 1.642 -3.984 0.404 1.00 80.38 75 THR A N 1
ATOM 607 C CA . THR A 1 75 ? 1.379 -3.060 1.523 1.00 80.38 75 THR A CA 1
ATOM 608 C C . THR A 1 75 ? -0.100 -2.834 1.776 1.00 80.38 75 THR A C 1
ATOM 610 O O . THR A 1 75 ? -0.539 -2.828 2.925 1.00 80.38 75 THR A O 1
ATOM 613 N N . THR A 1 76 ? -0.886 -2.684 0.715 1.00 83.69 76 THR A N 1
ATOM 614 C CA . THR 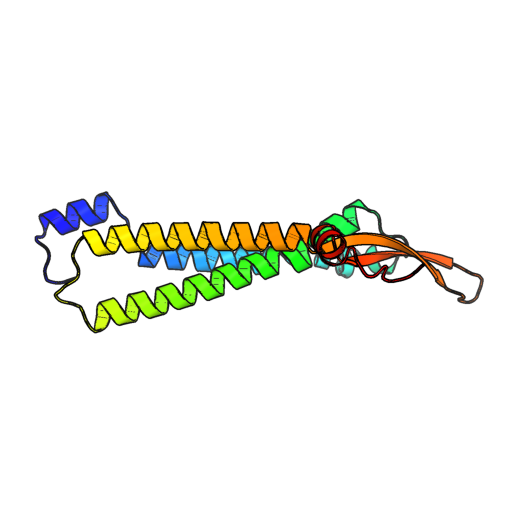A 1 76 ? -2.334 -2.502 0.837 1.00 83.69 76 THR A CA 1
ATOM 615 C C . THR A 1 76 ? -3.020 -3.773 1.338 1.00 83.69 76 THR A C 1
ATOM 617 O O . THR A 1 76 ? -3.848 -3.677 2.240 1.00 83.69 76 THR A O 1
ATOM 620 N N . ASP A 1 77 ? -2.617 -4.960 0.885 1.00 86.00 77 ASP A N 1
ATOM 621 C CA . ASP A 1 77 ? -3.184 -6.234 1.345 1.00 86.00 77 ASP A CA 1
ATOM 622 C C . ASP A 1 77 ? -2.835 -6.533 2.811 1.00 86.00 77 ASP A C 1
ATOM 624 O O . ASP A 1 77 ? -3.690 -6.944 3.605 1.00 86.00 77 ASP A O 1
ATOM 628 N N . THR A 1 78 ? -1.592 -6.266 3.223 1.00 84.44 78 THR A N 1
ATOM 629 C CA . THR A 1 78 ? -1.199 -6.378 4.640 1.00 84.44 78 THR A CA 1
ATOM 630 C C . THR A 1 78 ? -1.960 -5.382 5.522 1.00 84.44 78 THR A C 1
ATOM 632 O O . THR A 1 78 ? -2.391 -5.730 6.622 1.00 84.44 78 THR A O 1
ATOM 635 N N . LEU A 1 79 ? -2.220 -4.165 5.038 1.00 86.06 79 LEU A N 1
ATOM 636 C CA . LEU A 1 79 ? -3.046 -3.192 5.753 1.00 86.06 79 LEU A CA 1
ATOM 637 C C . LEU A 1 79 ? -4.520 -3.633 5.839 1.00 86.06 79 LEU A C 1
ATOM 639 O O . LEU A 1 79 ? -5.118 -3.544 6.915 1.00 86.06 79 LEU A O 1
ATOM 643 N N . ILE A 1 80 ? -5.100 -4.153 4.750 1.00 88.06 80 ILE A N 1
ATOM 644 C CA . ILE A 1 80 ? -6.481 -4.665 4.706 1.00 88.06 80 ILE A CA 1
ATOM 645 C C . ILE A 1 80 ? -6.657 -5.826 5.684 1.00 88.06 80 ILE A C 1
ATOM 647 O O . ILE A 1 80 ? -7.603 -5.829 6.477 1.00 88.06 80 ILE A O 1
ATOM 651 N N . THR A 1 81 ? -5.737 -6.791 5.675 1.00 88.00 81 THR A N 1
ATOM 652 C CA . THR A 1 81 ? -5.793 -7.958 6.566 1.00 88.00 81 THR A CA 1
ATOM 653 C C . THR A 1 81 ? -5.725 -7.543 8.035 1.00 88.00 81 THR A C 1
ATOM 655 O O . THR A 1 81 ? -6.616 -7.905 8.807 1.00 88.00 81 THR A O 1
ATOM 658 N N . LEU A 1 82 ? -4.769 -6.696 8.428 1.00 86.56 82 LEU A N 1
ATOM 659 C CA . LEU A 1 82 ? -4.663 -6.202 9.807 1.00 86.56 82 LEU A CA 1
ATOM 660 C C . LEU A 1 82 ? -5.888 -5.376 10.231 1.00 86.56 82 LEU A C 1
ATOM 662 O O . LEU A 1 82 ? -6.407 -5.553 11.338 1.00 86.56 82 LEU A O 1
ATOM 666 N N . CYS A 1 83 ? -6.408 -4.519 9.347 1.00 85.56 83 CYS A N 1
ATOM 667 C CA . CYS A 1 83 ? -7.632 -3.764 9.617 1.00 85.56 83 CYS A CA 1
ATOM 668 C C . CYS A 1 83 ? -8.852 -4.684 9.777 1.00 85.56 83 CYS A C 1
ATOM 670 O O . CYS A 1 83 ? -9.680 -4.449 10.657 1.00 85.56 83 CYS A O 1
ATOM 672 N N . SER A 1 84 ? -8.960 -5.753 8.983 1.00 87.00 84 SER A N 1
ATOM 673 C CA . SER A 1 84 ? -10.064 -6.716 9.079 1.00 87.00 84 SER A CA 1
ATOM 674 C C . SER A 1 84 ? -10.069 -7.466 10.418 1.00 87.00 84 SER A C 1
ATOM 676 O O . SER A 1 84 ? -11.128 -7.617 11.034 1.00 87.00 84 SER A O 1
ATOM 678 N N . VAL A 1 85 ? -8.888 -7.830 10.935 1.00 88.38 85 VAL A N 1
ATOM 679 C CA . VAL A 1 85 ? -8.730 -8.460 12.256 1.00 88.38 85 VAL A CA 1
ATOM 680 C C . VAL A 1 85 ? -9.160 -7.502 13.369 1.00 88.38 85 VAL A C 1
ATOM 682 O O . VAL A 1 85 ? -9.908 -7.894 14.268 1.00 88.38 85 VAL A O 1
ATOM 685 N N . ILE A 1 86 ? -8.771 -6.224 13.288 1.00 86.12 86 ILE A N 1
ATOM 686 C CA . ILE A 1 86 ? -9.223 -5.200 14.243 1.00 86.12 86 ILE A CA 1
ATOM 687 C C . ILE A 1 86 ? -10.738 -5.006 14.170 1.00 86.12 86 ILE A C 1
ATOM 689 O O . ILE A 1 86 ? -11.381 -4.911 15.216 1.00 86.12 86 ILE A O 1
ATOM 693 N N . LEU A 1 87 ? -11.328 -4.970 12.970 1.00 85.12 87 LEU A N 1
ATOM 694 C CA . LEU A 1 87 ? -12.777 -4.837 12.803 1.00 85.12 87 LEU A CA 1
ATOM 695 C C . LEU A 1 87 ? -13.517 -6.006 13.466 1.00 85.12 87 LEU A C 1
ATOM 697 O O . LEU A 1 87 ? -14.501 -5.788 14.176 1.00 85.12 87 LEU A O 1
ATOM 701 N N . ALA A 1 88 ? -13.039 -7.233 13.250 1.00 86.12 88 ALA A N 1
ATOM 702 C CA . ALA A 1 88 ? -13.605 -8.436 13.849 1.00 86.12 88 ALA A CA 1
ATOM 703 C C . ALA A 1 88 ? -13.519 -8.386 15.384 1.00 86.12 88 ALA A C 1
ATOM 705 O O . ALA A 1 88 ? -14.529 -8.578 16.065 1.00 86.12 88 ALA A O 1
ATOM 706 N N . GLY A 1 89 ? -12.352 -8.025 15.929 1.00 84.00 89 GLY A N 1
ATOM 707 C CA . GLY A 1 89 ? -12.156 -7.849 17.370 1.00 84.00 89 GLY A CA 1
ATOM 708 C C . GLY A 1 89 ? -13.032 -6.740 17.961 1.00 84.00 89 GLY A C 1
ATOM 709 O O . GLY A 1 89 ? -13.645 -6.921 19.014 1.00 84.00 89 GLY A O 1
ATOM 710 N N . ALA A 1 90 ? -13.166 -5.612 17.260 1.00 79.88 90 ALA A N 1
ATOM 711 C CA . ALA A 1 90 ? -14.035 -4.512 17.665 1.00 79.88 90 ALA A CA 1
ATOM 712 C C . ALA A 1 90 ? -15.507 -4.949 17.712 1.00 79.88 90 ALA A C 1
ATOM 714 O O . ALA A 1 90 ? -16.189 -4.681 18.702 1.00 79.88 90 ALA A O 1
ATOM 715 N N . ARG A 1 91 ? -15.991 -5.676 16.694 1.00 82.19 91 ARG A N 1
ATOM 716 C CA . ARG A 1 91 ? -17.358 -6.223 16.680 1.00 82.19 91 ARG A CA 1
ATOM 717 C C . ARG A 1 91 ? -17.587 -7.200 17.832 1.00 82.19 91 ARG A C 1
ATOM 719 O O . ARG A 1 91 ? -18.573 -7.048 18.555 1.00 82.19 91 ARG A O 1
ATOM 726 N N . PHE A 1 92 ? -16.647 -8.112 18.074 1.00 84.00 92 PHE A N 1
ATOM 727 C CA . PHE A 1 92 ? -16.709 -9.055 19.193 1.00 84.00 92 PHE A CA 1
ATOM 728 C C . PHE A 1 92 ? -16.827 -8.335 20.548 1.00 84.00 92 PHE A C 1
ATOM 730 O O . PHE A 1 92 ? -17.744 -8.604 21.325 1.00 84.00 92 PHE A O 1
ATOM 737 N N . LEU A 1 93 ? -15.975 -7.334 20.795 1.00 78.88 93 LEU A N 1
ATOM 738 C CA . LEU A 1 93 ? -16.015 -6.510 22.009 1.00 78.88 93 LEU A CA 1
ATOM 739 C C . LEU A 1 93 ? -17.339 -5.756 22.164 1.00 78.88 93 LEU A C 1
ATOM 741 O O . LEU A 1 93 ? -17.883 -5.688 23.268 1.00 78.88 93 LEU A O 1
ATOM 745 N N . THR A 1 94 ? -17.888 -5.212 21.074 1.00 75.00 94 THR A N 1
ATOM 746 C CA . THR A 1 94 ? -19.174 -4.501 21.132 1.00 75.00 94 THR A CA 1
ATOM 747 C C . THR A 1 94 ? -20.362 -5.407 21.443 1.00 75.00 94 THR A C 1
ATOM 749 O O . THR A 1 94 ? -21.323 -4.941 22.060 1.00 75.00 94 THR A O 1
ATOM 752 N N . GLN A 1 95 ? -20.293 -6.680 21.048 1.00 79.06 95 GLN A N 1
ATOM 753 C CA . GLN A 1 95 ? -21.364 -7.652 21.239 1.00 79.06 95 GLN A CA 1
ATOM 754 C C . GLN A 1 95 ? -21.312 -8.306 22.629 1.00 79.06 95 GLN A C 1
ATOM 756 O O . GLN A 1 95 ? -22.348 -8.393 23.284 1.00 79.06 95 GLN A O 1
ATOM 761 N N . TYR A 1 96 ? -20.122 -8.677 23.118 1.00 73.94 96 TYR A N 1
ATOM 762 C CA . TYR A 1 96 ? -19.949 -9.343 24.419 1.00 73.94 96 TYR A CA 1
AT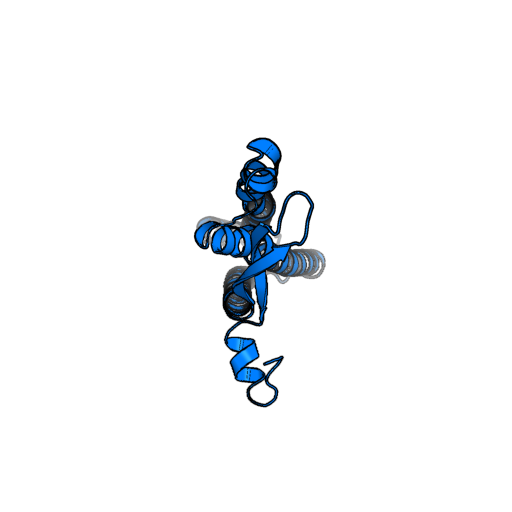OM 763 C C . TYR A 1 96 ? -19.840 -8.382 25.611 1.00 73.94 96 TYR A C 1
ATOM 765 O O . TYR A 1 96 ? -20.350 -8.670 26.690 1.00 73.94 96 TYR A O 1
ATOM 773 N N . HIS A 1 97 ? -19.226 -7.210 25.435 1.00 72.44 97 HIS A N 1
ATOM 774 C CA . HIS A 1 97 ? -18.967 -6.248 26.515 1.00 72.44 97 HIS A CA 1
ATOM 775 C C . HIS A 1 97 ? -19.764 -4.944 26.343 1.00 72.44 97 HIS A C 1
ATOM 777 O O . HIS A 1 97 ? -19.277 -3.837 26.577 1.00 72.44 97 HIS A O 1
ATOM 783 N N . ARG A 1 98 ? -21.044 -5.065 25.964 1.00 63.16 98 ARG A N 1
ATOM 784 C CA . ARG A 1 98 ? -21.930 -3.924 25.655 1.00 63.16 98 ARG A CA 1
ATOM 785 C C . ARG A 1 98 ? -22.042 -2.885 26.784 1.00 63.16 98 ARG A C 1
ATOM 787 O O . ARG A 1 98 ? -22.208 -1.700 26.484 1.00 63.16 98 ARG A O 1
ATOM 794 N N . ASN A 1 99 ? -21.944 -3.314 28.045 1.00 58.78 99 ASN A N 1
ATOM 795 C CA . ASN A 1 99 ? -22.169 -2.473 29.229 1.00 58.78 99 ASN A CA 1
ATOM 796 C C . ASN A 1 99 ? -20.886 -1.861 29.830 1.00 58.78 99 ASN A C 1
ATOM 798 O O . ASN A 1 99 ? -20.984 -0.974 30.670 1.00 58.78 99 ASN A O 1
ATOM 802 N N . THR A 1 100 ? -19.689 -2.282 29.401 1.00 60.03 100 THR A N 1
ATOM 803 C CA . THR A 1 100 ? -18.396 -1.820 29.958 1.00 60.03 100 THR A CA 1
ATOM 804 C C . THR A 1 100 ? -17.621 -0.876 29.028 1.00 60.03 100 THR A C 1
ATOM 806 O O . THR A 1 100 ? -16.502 -0.462 29.342 1.00 60.03 100 THR A O 1
ATOM 809 N N . LEU A 1 101 ? -18.206 -0.496 27.889 1.00 60.69 101 LEU A N 1
ATOM 810 C CA . LEU A 1 101 ? -17.594 0.405 26.908 1.00 60.69 101 LEU A CA 1
ATOM 811 C C . LEU A 1 101 ? -17.571 1.851 27.426 1.00 60.69 101 LEU A C 1
ATOM 813 O O . LEU A 1 101 ? -18.560 2.575 27.330 1.00 60.69 101 LEU A O 1
ATOM 817 N N . LYS A 1 102 ? -16.420 2.269 27.960 1.00 64.19 102 LYS A N 1
ATOM 818 C CA . LYS A 1 102 ? -16.120 3.662 28.331 1.00 64.19 102 LYS A CA 1
ATOM 819 C C . LYS A 1 102 ? -15.476 4.413 27.153 1.00 64.19 102 LYS A C 1
ATOM 821 O O . LYS A 1 102 ? -14.838 3.794 26.303 1.00 64.19 102 LYS A O 1
ATOM 826 N N . LEU A 1 103 ? -15.545 5.752 27.148 1.00 58.38 103 LEU A N 1
ATOM 827 C CA . LEU A 1 103 ? -14.873 6.623 26.156 1.00 58.38 103 LEU A CA 1
ATOM 828 C C . LEU A 1 103 ? -13.374 6.307 25.984 1.00 58.38 103 LEU A C 1
ATOM 830 O O . LEU A 1 103 ? -12.839 6.372 24.881 1.00 58.38 103 LEU A O 1
ATOM 834 N N . ARG A 1 104 ? -12.704 5.881 27.062 1.00 62.62 104 ARG A N 1
ATOM 835 C CA . ARG A 1 104 ? -11.281 5.500 27.059 1.00 62.62 104 ARG A CA 1
ATOM 836 C C . ARG A 1 104 ? -10.966 4.320 26.129 1.00 62.62 104 ARG A C 1
ATOM 838 O O . ARG A 1 104 ? -9.835 4.186 25.671 1.00 62.62 104 ARG A O 1
ATOM 845 N N . THR A 1 105 ? -11.947 3.465 25.840 1.00 66.69 105 THR A N 1
ATOM 846 C CA . THR A 1 105 ? -11.790 2.347 24.902 1.00 66.69 105 THR A CA 1
ATOM 847 C C . THR A 1 105 ? -11.783 2.848 23.454 1.00 66.69 105 THR A C 1
ATOM 849 O O . THR A 1 105 ? -10.998 2.351 22.655 1.00 66.69 105 THR A O 1
ATOM 852 N N . VAL A 1 106 ? -12.572 3.881 23.129 1.00 66.81 106 VAL A N 1
ATOM 853 C CA . VAL A 1 106 ? -12.617 4.505 21.789 1.00 66.81 106 VAL A CA 1
ATOM 854 C C . VAL A 1 106 ? -11.281 5.164 21.438 1.00 66.81 106 VAL A C 1
ATOM 856 O O . VAL A 1 106 ? -10.767 4.964 20.341 1.00 66.81 106 VAL A O 1
ATOM 859 N N . GLU A 1 107 ? -10.667 5.872 22.390 1.00 70.56 107 GLU A N 1
ATOM 860 C CA . GLU A 1 107 ? -9.346 6.485 22.194 1.00 70.56 107 GLU A CA 1
ATOM 861 C C . GLU A 1 107 ? -8.251 5.427 21.957 1.00 70.56 107 GLU A C 1
ATOM 863 O O . GLU A 1 107 ? -7.416 5.575 21.064 1.00 70.56 107 GLU A O 1
ATOM 868 N N . ARG A 1 108 ? -8.286 4.311 22.702 1.00 74.25 108 ARG A N 1
ATOM 869 C CA . ARG A 1 108 ? -7.374 3.175 22.479 1.00 74.25 108 ARG A CA 1
ATOM 870 C C . ARG A 1 108 ? -7.567 2.542 21.102 1.00 74.25 108 ARG A C 1
ATOM 872 O O . ARG A 1 108 ? -6.573 2.206 20.467 1.00 74.25 108 ARG A O 1
ATOM 879 N N . PHE A 1 109 ? -8.808 2.419 20.626 1.00 73.62 109 PHE A N 1
ATOM 880 C CA . PHE A 1 109 ? -9.090 1.919 19.279 1.00 73.62 109 PHE A CA 1
ATOM 881 C C . PHE A 1 109 ? -8.525 2.839 18.194 1.00 73.62 109 PHE A C 1
ATOM 883 O O . PHE A 1 109 ? -7.875 2.351 17.279 1.00 73.62 109 PHE A O 1
ATOM 890 N N . SER A 1 110 ? -8.692 4.159 18.315 1.00 76.81 110 SER A N 1
ATOM 891 C CA . SER A 1 110 ? -8.115 5.111 17.354 1.00 76.81 110 SER A CA 1
ATOM 892 C C . SER A 1 110 ? -6.582 5.037 17.313 1.00 76.81 110 SER A C 1
ATOM 894 O O . SER A 1 110 ? -5.995 4.967 16.232 1.00 76.81 110 SER A O 1
ATOM 896 N N . ARG A 1 111 ? -5.920 4.943 18.476 1.00 81.56 111 ARG A N 1
ATOM 897 C CA . ARG A 1 111 ? -4.460 4.750 18.536 1.00 81.56 111 ARG A CA 1
ATOM 898 C C . ARG A 1 111 ? -4.017 3.407 17.951 1.00 81.56 111 ARG A C 1
ATOM 900 O O . ARG A 1 111 ? -2.983 3.357 17.296 1.00 81.56 111 ARG A O 1
ATOM 907 N N . ALA A 1 112 ? -4.788 2.337 18.153 1.00 81.62 112 ALA A N 1
ATOM 908 C CA . ALA A 1 112 ? -4.498 1.028 17.568 1.00 81.62 112 ALA A CA 1
ATOM 909 C C . ALA A 1 112 ? -4.588 1.049 16.033 1.00 81.62 112 ALA A C 1
ATOM 911 O O . ALA A 1 112 ? -3.734 0.469 15.368 1.00 81.62 112 ALA A O 1
ATOM 912 N N . ILE A 1 113 ? -5.569 1.764 15.470 1.00 81.50 113 ILE A N 1
ATOM 913 C CA . ILE A 1 113 ? -5.686 1.968 14.018 1.00 81.50 113 ILE A CA 1
ATOM 914 C C . ILE A 1 113 ? -4.446 2.694 13.487 1.00 81.50 113 ILE A C 1
ATOM 916 O O . ILE A 1 113 ? -3.829 2.236 12.529 1.00 81.50 113 ILE A O 1
ATOM 920 N N . LEU A 1 114 ? -4.034 3.782 14.143 1.00 82.31 114 LEU A N 1
ATOM 921 C CA . LEU A 1 114 ? -2.835 4.530 13.757 1.00 82.31 114 LEU A CA 1
ATOM 922 C C . LEU A 1 114 ? -1.561 3.675 13.855 1.00 82.31 114 LEU A C 1
ATOM 924 O O . LEU A 1 114 ? -0.703 3.747 12.978 1.00 82.31 114 LEU A O 1
ATOM 928 N N . PHE A 1 115 ? -1.456 2.831 14.883 1.00 86.25 115 PHE A N 1
ATOM 929 C CA . PHE A 1 115 ? -0.340 1.901 15.040 1.00 86.25 115 PHE A CA 1
ATOM 930 C C . PHE A 1 115 ? -0.284 0.866 13.910 1.00 86.25 115 PHE A C 1
ATOM 932 O O . PHE A 1 115 ? 0.791 0.615 13.376 1.00 86.25 115 PHE A O 1
ATOM 939 N N . VAL A 1 116 ? -1.427 0.304 13.499 1.00 85.00 116 VAL A N 1
ATOM 940 C CA . VAL A 1 116 ? -1.483 -0.632 12.364 1.00 85.00 116 VAL A CA 1
ATOM 941 C C . VAL A 1 116 ? -1.112 0.042 11.050 1.00 85.00 116 VAL A C 1
ATOM 943 O O . VAL A 1 116 ? -0.363 -0.542 10.271 1.00 85.00 116 VAL A O 1
ATOM 946 N N . ILE A 1 117 ? -1.562 1.278 10.823 1.00 84.06 117 ILE A N 1
ATOM 947 C CA . ILE A 1 117 ? -1.157 2.046 9.641 1.00 84.06 117 ILE A CA 1
ATOM 948 C C . ILE A 1 117 ? 0.366 2.224 9.640 1.00 84.06 117 ILE A C 1
ATOM 950 O O . ILE A 1 117 ? 1.015 1.865 8.661 1.00 84.06 117 ILE A O 1
ATOM 954 N N . LEU A 1 118 ? 0.959 2.678 10.749 1.00 85.69 118 LEU A N 1
ATOM 955 C CA . LEU A 1 118 ? 2.415 2.819 10.858 1.00 85.69 118 LEU A CA 1
ATOM 956 C C . LEU A 1 118 ? 3.151 1.494 10.637 1.00 85.69 118 LEU A C 1
ATOM 958 O O . LEU A 1 118 ? 4.117 1.460 9.880 1.00 85.69 118 LEU A O 1
ATOM 962 N N . LEU A 1 119 ? 2.684 0.401 11.244 1.00 86.00 119 LEU A N 1
ATOM 963 C CA . LEU A 1 119 ? 3.277 -0.925 11.071 1.00 86.00 119 LEU A CA 1
ATOM 964 C C . LEU A 1 119 ? 3.247 -1.361 9.600 1.00 86.00 119 LEU A C 1
ATOM 966 O O . LEU A 1 119 ? 4.257 -1.829 9.082 1.00 86.00 119 LEU A O 1
ATOM 970 N N . SER A 1 120 ? 2.115 -1.176 8.916 1.00 83.69 120 SER A N 1
ATOM 971 C CA . SER A 1 120 ? 1.978 -1.532 7.500 1.00 83.69 120 SER A CA 1
ATOM 972 C C . SER A 1 120 ? 2.898 -0.703 6.597 1.00 83.69 120 SER A C 1
ATOM 974 O O . SER A 1 120 ? 3.521 -1.253 5.691 1.00 83.69 120 SER A O 1
ATOM 976 N N . VAL A 1 121 ? 3.075 0.592 6.891 1.00 83.00 121 VAL A N 1
ATOM 977 C CA . VAL A 1 121 ? 4.019 1.466 6.179 1.00 83.00 121 VAL A CA 1
ATOM 978 C C . VAL A 1 121 ? 5.463 1.030 6.427 1.00 83.00 121 VAL A C 1
ATOM 980 O O . VAL A 1 121 ? 6.250 0.997 5.486 1.00 83.00 121 VAL A O 1
ATOM 983 N N . ILE A 1 122 ? 5.815 0.643 7.657 1.00 85.38 122 ILE A N 1
ATOM 984 C CA . ILE A 1 122 ? 7.158 0.138 7.983 1.00 85.38 122 ILE A CA 1
ATOM 985 C C . ILE A 1 122 ? 7.433 -1.177 7.248 1.00 85.38 122 ILE A C 1
ATOM 987 O O . ILE A 1 122 ? 8.480 -1.303 6.621 1.00 85.38 122 ILE A O 1
ATOM 991 N N . LEU A 1 123 ? 6.499 -2.133 7.276 1.00 82.25 123 LEU A N 1
ATOM 992 C CA . LEU A 1 123 ? 6.614 -3.398 6.539 1.00 82.25 123 LEU A CA 1
ATOM 993 C C . LEU A 1 123 ? 6.717 -3.161 5.028 1.00 82.25 123 LEU A C 1
ATOM 995 O O . LEU A 1 123 ? 7.490 -3.829 4.345 1.00 82.25 123 LEU A O 1
ATOM 999 N N . GLY A 1 124 ? 5.983 -2.173 4.519 1.00 78.56 124 GLY A N 1
ATOM 1000 C CA . GLY A 1 124 ? 6.075 -1.718 3.140 1.00 78.56 124 GLY A CA 1
ATOM 1001 C C . GLY A 1 124 ? 7.410 -1.120 2.759 1.00 78.56 124 GLY A C 1
ATOM 1002 O O . GLY A 1 124 ? 7.969 -1.474 1.725 1.00 78.56 124 GLY A O 1
ATOM 1003 N N . GLY A 1 125 ? 7.944 -0.253 3.615 1.00 78.00 125 GLY A N 1
ATOM 1004 C CA . GLY A 1 125 ? 9.289 0.283 3.464 1.00 78.00 125 GLY A CA 1
ATOM 1005 C C . GLY A 1 125 ? 10.332 -0.831 3.495 1.00 78.00 125 GLY A C 1
ATOM 1006 O O . GLY A 1 125 ? 11.207 -0.869 2.639 1.00 78.00 125 GLY A O 1
ATOM 1007 N N . LEU A 1 126 ? 10.205 -1.789 4.417 1.00 76.62 126 LEU A N 1
ATOM 1008 C CA . LEU A 1 126 ? 11.112 -2.933 4.507 1.00 76.62 126 LEU A CA 1
ATOM 1009 C C . LEU A 1 126 ? 11.092 -3.767 3.218 1.00 76.62 126 LEU A C 1
ATOM 1011 O O . LEU A 1 126 ? 12.150 -4.078 2.681 1.00 76.62 126 LEU A O 1
ATOM 1015 N N . ARG A 1 127 ? 9.898 -4.050 2.682 1.00 70.88 127 ARG A N 1
ATOM 1016 C CA . ARG A 1 127 ? 9.713 -4.718 1.384 1.00 70.88 127 ARG A CA 1
ATOM 1017 C C . ARG A 1 127 ? 10.301 -3.922 0.225 1.00 70.88 127 ARG A C 1
ATOM 1019 O O . ARG A 1 127 ? 10.928 -4.506 -0.652 1.00 70.88 127 ARG A O 1
ATOM 1026 N N . PHE A 1 128 ? 10.154 -2.598 0.240 1.00 72.19 128 PHE A N 1
ATOM 1027 C CA . PHE A 1 128 ? 10.790 -1.735 -0.750 1.00 72.19 128 PHE A CA 1
ATOM 1028 C C . PHE A 1 128 ? 12.314 -1.890 -0.726 1.00 72.19 128 PHE A C 1
ATOM 1030 O O . PHE A 1 128 ? 12.916 -1.935 -1.788 1.00 72.19 128 PHE A O 1
ATOM 1037 N N . PHE A 1 129 ? 12.947 -2.028 0.441 1.00 69.12 129 PHE A N 1
ATOM 1038 C CA . PHE A 1 129 ? 14.392 -2.278 0.532 1.00 69.12 129 PHE A CA 1
ATOM 1039 C C . PHE A 1 129 ? 14.798 -3.737 0.253 1.00 69.12 129 PHE A C 1
ATOM 1041 O O . PHE A 1 129 ? 15.942 -3.992 -0.126 1.00 69.12 129 PHE A O 1
ATOM 1048 N N . GLU A 1 130 ? 13.892 -4.696 0.448 1.00 64.44 130 GLU A N 1
ATOM 1049 C CA . GLU A 1 130 ? 14.158 -6.124 0.248 1.00 64.44 130 GLU A CA 1
ATOM 1050 C C . GLU A 1 130 ? 14.227 -6.521 -1.228 1.00 64.44 130 GLU A C 1
ATOM 1052 O O . GLU A 1 130 ? 14.887 -7.499 -1.552 1.00 64.44 130 GLU A O 1
ATOM 1057 N N . HIS A 1 131 ? 13.549 -5.820 -2.134 1.00 61.28 131 HIS A N 1
ATOM 1058 C CA . HIS A 1 131 ? 13.585 -6.126 -3.569 1.00 61.28 131 HIS A CA 1
ATOM 1059 C C . HIS A 1 131 ? 14.323 -5.005 -4.270 1.00 61.28 131 HIS A C 1
ATOM 1061 O O . HIS A 1 131 ? 13.865 -3.876 -4.191 1.00 61.28 131 HIS A O 1
ATOM 1067 N N . ASP A 1 132 ? 15.443 -5.277 -4.937 1.00 57.19 132 ASP A N 1
ATOM 1068 C CA . ASP A 1 132 ? 16.087 -4.306 -5.821 1.00 57.19 132 ASP A CA 1
ATOM 1069 C C . ASP A 1 132 ? 15.837 -4.685 -7.278 1.00 57.19 132 ASP A C 1
ATOM 1071 O O . ASP A 1 132 ? 15.508 -5.829 -7.593 1.00 57.19 132 ASP A O 1
ATOM 1075 N N . VAL A 1 133 ? 15.905 -3.717 -8.183 1.00 56.00 133 VAL A N 1
ATOM 1076 C CA . VAL A 1 133 ? 15.552 -3.947 -9.584 1.00 56.00 133 VAL A CA 1
ATOM 1077 C C . VAL A 1 133 ? 16.776 -3.736 -10.445 1.00 56.00 133 VAL A C 1
ATOM 1079 O O . VAL A 1 133 ? 17.277 -2.619 -10.558 1.00 56.00 133 VAL A O 1
ATOM 1082 N N . ALA A 1 134 ? 17.216 -4.809 -11.091 1.00 56.56 134 ALA A N 1
ATOM 1083 C CA . ALA A 1 134 ? 18.308 -4.773 -12.043 1.00 56.56 134 ALA A CA 1
ATOM 1084 C C . ALA A 1 134 ? 17.787 -5.025 -13.464 1.00 56.56 134 ALA A C 1
ATOM 1086 O O . ALA A 1 134 ? 16.928 -5.876 -13.715 1.00 56.56 134 ALA A O 1
ATOM 1087 N N . LEU A 1 135 ? 18.325 -4.260 -14.414 1.00 56.47 135 LEU A N 1
ATOM 1088 C CA . LEU A 1 135 ? 18.135 -4.506 -15.839 1.00 56.47 135 LEU A CA 1
ATOM 1089 C C . LEU A 1 135 ? 19.111 -5.593 -16.277 1.00 56.47 135 LEU A C 1
ATOM 1091 O O . LEU A 1 135 ? 20.319 -5.360 -16.297 1.00 56.47 135 LEU A O 1
ATOM 1095 N N . TYR A 1 136 ? 18.587 -6.742 -16.690 1.00 59.12 136 TYR A N 1
ATOM 1096 C CA . TYR A 1 136 ? 19.394 -7.775 -17.323 1.00 59.12 136 TYR A CA 1
ATOM 1097 C C . TYR A 1 136 ? 19.283 -7.654 -18.838 1.00 59.12 136 TYR A C 1
ATOM 1099 O O . TYR A 1 136 ? 18.190 -7.617 -19.407 1.00 59.12 136 TYR A O 1
ATOM 1107 N N . SER A 1 137 ? 20.434 -7.592 -19.500 1.00 63.47 137 SER A N 1
ATOM 1108 C CA . SER A 1 137 ? 20.533 -7.770 -20.944 1.00 63.47 137 SER A CA 1
ATOM 1109 C C . SER A 1 137 ? 20.651 -9.259 -21.247 1.00 63.47 137 SER A C 1
ATOM 1111 O O . SER A 1 137 ? 21.692 -9.858 -20.981 1.00 63.47 137 SER A O 1
ATOM 1113 N N . LEU A 1 138 ? 19.595 -9.851 -21.797 1.00 68.06 138 LEU A N 1
ATOM 1114 C CA . LEU A 1 138 ? 19.626 -11.201 -22.345 1.00 68.06 138 LEU A CA 1
ATOM 1115 C C . LEU A 1 138 ? 19.864 -11.126 -23.854 1.00 68.06 138 LEU A C 1
ATOM 1117 O O . LEU A 1 138 ? 19.235 -10.330 -24.549 1.00 68.06 138 LEU A O 1
ATOM 1121 N N . CYS A 1 139 ? 20.764 -11.966 -24.355 1.00 71.00 139 CYS A N 1
ATOM 1122 C CA . CYS A 1 139 ? 20.891 -12.223 -25.784 1.00 71.00 139 CYS A CA 1
ATOM 1123 C C . CYS A 1 139 ? 19.971 -13.401 -26.119 1.00 71.00 139 CYS A C 1
ATOM 1125 O O . CYS A 1 139 ? 20.153 -14.486 -25.566 1.00 71.00 139 CYS A O 1
ATOM 1127 N N . MET A 1 140 ? 18.957 -13.181 -26.955 1.00 67.38 140 MET A N 1
ATOM 1128 C CA . MET A 1 140 ? 18.118 -14.260 -27.474 1.00 67.38 140 MET A CA 1
ATOM 1129 C C . MET A 1 140 ? 18.581 -14.610 -28.886 1.00 67.38 140 MET A C 1
ATOM 1131 O O . MET A 1 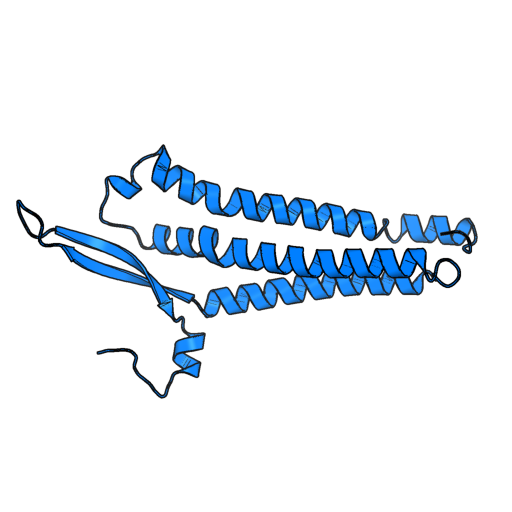140 ? 18.528 -13.767 -29.783 1.00 67.38 140 MET A O 1
ATOM 1135 N N . ASP A 1 141 ? 19.027 -15.852 -29.071 1.00 61.12 141 ASP A N 1
ATOM 1136 C CA . ASP A 1 141 ? 19.277 -16.423 -30.394 1.00 61.12 141 ASP A CA 1
ATOM 1137 C C . ASP A 1 141 ? 17.935 -16.800 -31.028 1.00 61.12 141 ASP A C 1
ATOM 1139 O O . ASP A 1 141 ? 17.330 -17.824 -30.712 1.00 61.12 141 ASP A O 1
ATOM 1143 N N . THR A 1 142 ? 17.441 -15.931 -31.904 1.00 66.62 142 THR A N 1
ATOM 1144 C CA . THR A 1 142 ? 16.229 -16.149 -32.704 1.00 66.62 142 THR A CA 1
ATOM 1145 C C . THR A 1 142 ? 16.528 -15.775 -34.152 1.00 66.62 142 THR A C 1
ATOM 1147 O O . THR A 1 142 ? 17.182 -14.769 -34.394 1.00 66.62 142 THR A O 1
ATOM 1150 N N . GLU A 1 143 ? 16.062 -16.539 -35.137 1.00 50.22 143 GLU A N 1
ATOM 1151 C CA . GLU A 1 143 ? 16.245 -16.179 -36.554 1.00 50.22 143 GLU A CA 1
ATOM 1152 C C . GLU A 1 143 ? 15.437 -14.903 -36.877 1.00 50.22 143 GLU A C 1
ATOM 1154 O O . GLU A 1 143 ? 14.275 -14.823 -36.468 1.00 50.22 143 GLU A O 1
ATOM 1159 N N . PRO A 1 144 ? 15.992 -13.878 -37.566 1.00 61.41 144 PRO A N 1
ATOM 1160 C CA . PRO A 1 144 ? 17.174 -13.883 -38.440 1.00 61.41 144 PRO A CA 1
ATOM 1161 C C . PRO A 1 144 ? 18.502 -13.375 -37.816 1.00 61.41 144 PRO A C 1
ATOM 1163 O O . PRO A 1 144 ? 19.427 -13.057 -38.562 1.00 61.41 144 PRO A O 1
ATOM 1166 N N . GLY A 1 145 ? 18.641 -13.285 -36.485 1.00 64.31 145 GLY A N 1
ATOM 1167 C CA . GLY A 1 145 ? 19.907 -12.914 -35.827 1.00 64.31 145 GLY A CA 1
ATOM 1168 C C . GLY A 1 145 ? 19.795 -12.704 -34.306 1.00 64.31 145 GLY A C 1
ATOM 1169 O O . GLY A 1 145 ? 18.691 -12.559 -33.789 1.00 64.31 145 GLY A O 1
ATOM 1170 N N . PRO A 1 146 ? 20.917 -12.661 -33.561 1.00 68.44 146 PRO A N 1
ATOM 1171 C CA . PRO A 1 146 ? 20.887 -12.488 -32.110 1.00 68.44 146 PRO A CA 1
ATOM 1172 C C . PRO A 1 146 ? 20.313 -11.115 -31.738 1.00 68.44 146 PRO A C 1
ATOM 1174 O O . PRO A 1 146 ? 20.876 -10.072 -32.085 1.00 68.44 146 PRO A O 1
ATOM 1177 N N . TYR A 1 147 ? 19.199 -11.106 -31.007 1.00 67.88 147 TYR A N 1
ATOM 1178 C CA . TYR A 1 147 ? 18.588 -9.877 -30.508 1.00 67.88 147 TYR A CA 1
ATOM 1179 C C . TYR A 1 147 ? 18.931 -9.676 -29.035 1.00 67.88 147 TYR A C 1
ATOM 1181 O O . TYR A 1 147 ? 18.699 -10.537 -28.184 1.00 67.88 147 TYR A O 1
ATOM 1189 N N . TRP A 1 148 ? 19.443 -8.489 -28.720 1.00 67.69 148 TRP A N 1
ATOM 1190 C CA . TRP A 1 148 ? 19.614 -8.043 -27.343 1.00 67.69 148 TRP A CA 1
ATOM 1191 C C . TRP A 1 148 ? 18.273 -7.560 -26.799 1.00 67.69 148 TRP A C 1
ATOM 1193 O O . TRP A 1 148 ? 17.697 -6.601 -27.314 1.00 67.69 148 TRP A O 1
ATOM 1203 N N . ALA A 1 149 ? 17.797 -8.203 -25.739 1.00 68.44 149 ALA A N 1
ATOM 1204 C CA . ALA A 1 149 ? 16.613 -7.804 -25.000 1.00 68.44 149 ALA A CA 1
ATOM 1205 C C . ALA A 1 149 ? 17.022 -7.349 -23.598 1.00 68.44 149 ALA A C 1
ATOM 1207 O O . ALA A 1 149 ? 17.673 -8.081 -22.853 1.00 68.44 149 ALA A O 1
ATOM 1208 N N . ARG A 1 150 ? 16.631 -6.135 -23.212 1.00 66.25 150 ARG A N 1
ATOM 1209 C CA . ARG A 1 150 ? 16.763 -5.662 -21.829 1.00 66.25 150 ARG A CA 1
ATOM 1210 C C . ARG A 1 150 ? 15.456 -5.903 -21.094 1.00 66.25 150 ARG A C 1
ATOM 1212 O O . ARG A 1 150 ? 14.467 -5.232 -21.387 1.00 66.25 150 ARG A O 1
ATOM 1219 N N . ARG A 1 151 ? 15.456 -6.836 -20.140 1.00 67.69 151 ARG A N 1
ATOM 1220 C CA . ARG A 1 151 ? 14.294 -7.119 -19.291 1.00 67.69 151 ARG A CA 1
ATOM 1221 C C . ARG A 1 151 ? 14.578 -6.821 -17.829 1.00 67.69 151 ARG A C 1
ATOM 1223 O O . ARG A 1 151 ? 15.681 -7.023 -17.323 1.00 67.69 151 ARG A O 1
ATOM 1230 N N . CYS A 1 152 ? 13.542 -6.336 -17.167 1.00 66.12 152 CYS A N 1
ATOM 1231 C CA . CYS A 1 152 ? 13.510 -6.143 -15.732 1.00 66.12 152 CYS A CA 1
ATOM 1232 C C . CYS A 1 152 ? 13.369 -7.500 -15.046 1.00 66.12 152 CYS A C 1
ATOM 1234 O O . CYS A 1 152 ? 12.374 -8.191 -15.261 1.00 66.12 152 CYS A O 1
ATOM 1236 N N . MET A 1 153 ? 14.350 -7.876 -14.228 1.00 63.03 153 MET A N 1
ATOM 1237 C CA . MET A 1 153 ? 14.191 -8.966 -13.268 1.00 63.03 153 MET A CA 1
ATOM 1238 C C . MET A 1 153 ? 14.229 -8.388 -11.860 1.00 63.03 153 MET A C 1
ATOM 1240 O O . MET A 1 153 ? 14.985 -7.462 -11.560 1.00 63.03 153 MET A O 1
ATOM 1244 N N . VAL A 1 154 ? 13.378 -8.941 -11.008 1.00 59.19 154 VAL A N 1
ATOM 1245 C CA . VAL A 1 154 ? 13.336 -8.617 -9.587 1.00 59.19 154 VAL A CA 1
ATOM 1246 C C . VAL A 1 154 ? 14.517 -9.330 -8.946 1.00 59.19 154 VAL A C 1
ATOM 1248 O O . VAL A 1 154 ? 14.650 -10.548 -9.065 1.00 59.19 154 VAL A O 1
ATOM 1251 N N . THR A 1 155 ? 15.413 -8.563 -8.338 1.00 58.94 155 THR A N 1
ATOM 1252 C CA . THR A 1 155 ? 16.593 -9.080 -7.644 1.00 58.94 155 THR A CA 1
ATOM 1253 C C . THR A 1 155 ? 16.430 -8.939 -6.141 1.00 58.94 155 THR A C 1
ATOM 1255 O O . THR A 1 155 ? 15.736 -8.047 -5.651 1.00 58.94 155 THR A O 1
ATOM 1258 N N . ASP A 1 156 ? 17.102 -9.816 -5.399 1.00 55.12 156 ASP A N 1
ATOM 1259 C CA . ASP A 1 156 ? 17.235 -9.677 -3.954 1.00 55.12 156 ASP A CA 1
ATOM 1260 C C . ASP A 1 156 ? 17.928 -8.340 -3.643 1.00 55.12 156 ASP A C 1
ATOM 1262 O O . ASP A 1 156 ? 19.043 -8.078 -4.094 1.00 55.12 156 ASP A O 1
ATOM 1266 N N . GLY A 1 157 ? 17.243 -7.474 -2.903 1.00 57.38 157 GLY A N 1
ATOM 1267 C CA . GLY A 1 157 ? 17.682 -6.117 -2.626 1.00 57.38 157 GLY A CA 1
ATOM 1268 C C . GLY A 1 157 ? 18.748 -6.006 -1.548 1.00 57.38 157 GLY A C 1
ATOM 1269 O O . GLY A 1 157 ? 19.188 -6.992 -0.951 1.00 57.38 157 GLY A O 1
ATOM 1270 N N . SER A 1 158 ? 19.174 -4.769 -1.287 1.00 57.75 158 SER A N 1
ATOM 1271 C CA . SER A 1 158 ? 20.328 -4.460 -0.431 1.00 57.75 158 SER A CA 1
ATOM 1272 C C . SER A 1 158 ? 20.214 -5.010 0.997 1.00 57.75 158 SER A C 1
ATOM 1274 O O . SER A 1 158 ? 21.221 -5.287 1.645 1.00 57.75 158 SER A O 1
ATOM 1276 N N . LEU A 1 159 ? 18.989 -5.218 1.483 1.00 50.47 159 LEU A N 1
ATOM 1277 C CA . LEU A 1 159 ? 18.719 -5.776 2.807 1.00 50.47 159 LEU A CA 1
ATOM 1278 C C . LEU A 1 159 ? 19.010 -7.286 2.860 1.00 50.47 159 LEU A C 1
ATOM 1280 O O . LEU A 1 159 ? 19.601 -7.770 3.826 1.00 50.47 159 LEU A O 1
ATOM 1284 N N . VAL A 1 160 ? 18.683 -8.020 1.791 1.00 56.19 160 VAL A N 1
ATOM 1285 C CA . VAL A 1 160 ? 19.040 -9.438 1.641 1.00 56.19 160 VAL A CA 1
ATOM 1286 C C . VAL A 1 160 ? 20.519 -9.577 1.310 1.00 56.19 160 VAL A C 1
ATOM 1288 O O . VAL A 1 160 ? 21.155 -10.475 1.846 1.00 56.19 160 VAL A O 1
ATOM 1291 N N . SER A 1 161 ? 21.109 -8.688 0.504 1.00 53.91 161 SER A N 1
ATOM 1292 C CA . SER A 1 161 ? 22.554 -8.732 0.234 1.00 53.91 161 SER A CA 1
ATOM 1293 C C . SER A 1 161 ? 23.390 -8.449 1.491 1.00 53.91 161 SER A C 1
ATOM 1295 O O . SER A 1 161 ? 24.414 -9.101 1.694 1.00 53.91 161 SER A O 1
ATOM 1297 N N . PHE A 1 162 ? 22.912 -7.577 2.388 1.00 55.62 162 PHE A N 1
ATOM 1298 C CA . PHE A 1 162 ? 23.529 -7.330 3.693 1.00 55.62 162 PHE A CA 1
ATOM 1299 C C . PHE A 1 162 ? 23.326 -8.494 4.679 1.00 55.62 162 PHE A C 1
ATOM 1301 O O . PHE A 1 162 ? 24.270 -8.898 5.352 1.00 55.62 162 PHE A O 1
ATOM 1308 N N . LEU A 1 163 ? 22.132 -9.098 4.740 1.00 56.88 163 LEU A N 1
ATOM 1309 C CA . LEU A 1 163 ? 21.877 -10.302 5.554 1.00 56.88 163 LEU A CA 1
ATOM 1310 C C . LEU A 1 163 ? 22.583 -11.557 5.007 1.00 56.88 163 LEU A C 1
ATOM 1312 O O . LEU A 1 163 ? 22.912 -12.469 5.764 1.00 56.88 163 LEU A O 1
ATOM 1316 N N . ARG A 1 164 ? 22.836 -11.610 3.695 1.00 50.06 164 ARG A N 1
ATOM 1317 C CA . ARG A 1 164 ? 23.457 -12.726 2.966 1.00 50.06 164 ARG A CA 1
ATOM 1318 C C . ARG A 1 164 ? 24.935 -12.459 2.637 1.00 50.06 164 ARG A C 1
ATOM 1320 O O . ARG A 1 164 ? 25.491 -13.148 1.784 1.00 50.06 164 ARG A O 1
ATOM 1327 N N . LEU A 1 165 ? 25.608 -11.561 3.373 1.00 50.06 165 LEU A N 1
ATOM 1328 C CA . LEU A 1 165 ? 27.042 -11.220 3.250 1.00 50.06 165 LEU A CA 1
ATOM 1329 C C . LEU A 1 165 ? 28.022 -12.416 3.385 1.00 50.06 165 LEU A C 1
ATOM 1331 O O . LEU A 1 165 ? 29.233 -12.231 3.333 1.00 50.06 165 LEU A O 1
ATOM 1335 N N . GLY A 1 166 ? 27.526 -13.645 3.567 1.00 47.41 166 GLY A N 1
ATOM 1336 C CA . GLY A 1 166 ? 28.308 -14.883 3.570 1.00 47.41 166 GLY A CA 1
ATOM 1337 C C . GLY A 1 166 ? 28.135 -15.789 2.343 1.00 47.41 166 GLY A C 1
ATOM 1338 O O . GLY A 1 166 ? 28.826 -16.801 2.261 1.00 47.41 166 GLY A O 1
ATOM 1339 N N . ARG A 1 167 ? 27.230 -15.499 1.394 1.00 47.88 167 ARG A N 1
ATOM 1340 C CA . ARG A 1 167 ? 27.083 -16.308 0.167 1.00 47.88 167 ARG A CA 1
ATOM 1341 C C . ARG A 1 167 ? 26.772 -15.430 -1.039 1.00 47.88 167 ARG A C 1
ATOM 1343 O O . ARG A 1 167 ? 25.628 -15.035 -1.248 1.00 47.88 167 ARG A O 1
ATOM 1350 N N . ALA A 1 168 ? 27.803 -15.185 -1.846 1.00 39.03 168 ALA A N 1
ATOM 1351 C CA . ALA A 1 168 ? 27.666 -14.629 -3.184 1.00 39.03 168 ALA A CA 1
ATOM 1352 C C . ALA A 1 168 ? 26.773 -15.557 -4.018 1.00 39.03 168 ALA A C 1
ATOM 1354 O O . ALA A 1 168 ? 27.154 -16.690 -4.319 1.00 39.03 168 ALA A O 1
ATOM 1355 N N . PHE A 1 169 ? 25.568 -15.099 -4.357 1.00 46.75 169 PHE A N 1
ATOM 1356 C CA . PHE A 1 169 ? 24.718 -15.812 -5.299 1.00 46.75 169 PHE A CA 1
ATOM 1357 C C . PHE A 1 169 ? 25.136 -15.396 -6.713 1.00 46.75 169 PHE A C 1
ATOM 1359 O O . PHE A 1 169 ? 24.568 -14.487 -7.303 1.00 46.75 169 PHE A O 1
ATOM 1366 N N . TRP A 1 170 ? 26.161 -16.108 -7.185 1.00 36.12 170 TRP A N 1
ATOM 1367 C CA . TRP A 1 170 ? 26.696 -16.167 -8.546 1.00 36.12 170 TRP A CA 1
ATOM 1368 C C . TRP A 1 170 ? 27.608 -15.028 -9.025 1.00 36.12 170 TRP A C 1
ATOM 1370 O O . TRP A 1 170 ? 27.444 -13.853 -8.714 1.00 36.12 170 TRP A O 1
ATOM 1380 N N . LYS A 1 171 ? 28.635 -15.486 -9.740 1.00 31.92 171 LYS A N 1
ATOM 1381 C CA . LYS A 1 171 ? 29.769 -14.803 -10.351 1.00 31.92 171 LYS A CA 1
ATOM 1382 C C . LYS A 1 171 ? 29.602 -14.921 -11.861 1.00 31.92 171 LYS A C 1
ATOM 1384 O O . LYS A 1 171 ? 29.038 -15.963 -12.271 1.00 31.92 171 LYS A O 1
#

Secondary structure (DSSP, 8-state):
--SS-HHHHHHHHHHS--HHHHHHHHHHHHHHHHHHTTHHHHIIIIIS-HHHH-S---HHHHHHHIIIIIIHHHHHHHHHHHHHHHHHHHHHHHHH-TTT--HHHHHHHHHHHHHHHHHHHHHHHHHHHHEEEEEEEEEEEETTEEEEEEEEEEEE-HHHHHHTTT-----

InterPro domains:
  IPR053071 GPCR1-related receptor [PTHR47023] (1-161)

Sequence (171 aa):
MLGMSKREKREGESRYPNPLYQLISLLCFCAWMSLLAPLPFSCWYYVLGDGLRHMNQSIAMCHLFRNTMEVIPHTTDTLITLCSVILAGARFLTQYHRNTLKLRTVERFSRAILFVILLSVILGGLRFFEHDVALYSLCMDTEPGPYWARRCMVTDGSLVSFLRLGRAFWK

Foldseek 3Di:
DPADDPVVVVVLCVVPPDVLVVLVVLLVVLVVQLVPLCVVLCCVVPVVVCVVVALADDVVNLVSCCVRPPLSNQLSVQLNVLSVVLSVVVVVCCVPVVNPDDSVVSVVSVVVNVVSNVVSVVVSVVSVQQKDKDWDFDFDQDPPGTDTGTDIDTDGGPVVCVVVVPDDPDD

pLDDT: mean 70.27, std 12.72, range [31.92, 88.62]